Protein AF-A0A920P7Z4-F1 (afdb_monomer_lite)

pLDDT: mean 78.71, std 19.68, range [33.72, 98.0]

Structure (mmCIF, N/CA/C/O backbone):
data_AF-A0A920P7Z4-F1
#
_entry.id   AF-A0A920P7Z4-F1
#
loop_
_atom_site.group_PDB
_atom_site.id
_atom_site.type_symbol
_atom_site.label_atom_id
_atom_site.label_alt_id
_atom_site.label_comp_id
_atom_site.label_asym_id
_atom_site.label_entity_id
_atom_site.label_seq_id
_atom_site.pdbx_PDB_ins_code
_atom_site.Cartn_x
_atom_site.Cartn_y
_atom_site.Cartn_z
_atom_site.occupancy
_atom_site.B_iso_or_equiv
_atom_site.auth_seq_id
_atom_site.auth_comp_id
_atom_site.auth_asym_id
_atom_site.auth_atom_id
_atom_site.pdbx_PDB_model_num
ATOM 1 N N . MET A 1 1 ? -48.737 -31.448 -45.271 1.00 38.25 1 MET A N 1
ATOM 2 C CA . MET A 1 1 ? -47.273 -31.341 -45.125 1.00 38.25 1 MET A CA 1
ATOM 3 C C . MET A 1 1 ? -46.993 -30.381 -43.981 1.00 38.25 1 MET A C 1
ATOM 5 O O . MET A 1 1 ? -47.423 -29.238 -44.034 1.00 38.25 1 MET A O 1
ATOM 9 N N . ASN A 1 2 ? -46.439 -30.923 -42.898 1.00 36.94 2 ASN A N 1
ATOM 10 C CA . ASN A 1 2 ? -46.134 -30.242 -41.641 1.00 36.94 2 ASN A CA 1
ATOM 11 C C . ASN A 1 2 ? -45.055 -29.170 -41.830 1.00 36.94 2 ASN A C 1
ATOM 13 O O . ASN A 1 2 ? -44.067 -29.437 -42.502 1.00 36.94 2 ASN A O 1
ATOM 17 N N . MET A 1 3 ? -45.193 -28.030 -41.149 1.00 37.12 3 MET A N 1
ATOM 18 C CA . MET A 1 3 ? -44.321 -27.647 -40.024 1.00 37.12 3 MET A CA 1
ATOM 19 C C . MET A 1 3 ? -44.645 -26.216 -39.581 1.00 37.12 3 MET A C 1
ATOM 21 O O . MET A 1 3 ? -44.295 -25.236 -40.232 1.00 37.12 3 MET A O 1
ATOM 25 N N . LYS A 1 4 ? -45.312 -26.121 -38.428 1.00 44.66 4 LYS A N 1
ATOM 26 C CA . LYS A 1 4 ? -45.399 -24.908 -37.613 1.00 44.66 4 LYS A CA 1
ATOM 27 C C . LYS A 1 4 ? -44.031 -24.691 -36.957 1.00 44.66 4 LYS A C 1
ATOM 29 O O . LYS A 1 4 ? -43.474 -25.641 -36.412 1.00 44.66 4 LYS A O 1
ATOM 34 N N . ARG A 1 5 ? -43.507 -23.466 -36.967 1.00 44.69 5 ARG A N 1
ATOM 35 C CA . ARG A 1 5 ? -42.399 -23.052 -36.092 1.00 44.69 5 ARG A CA 1
ATOM 36 C C . ARG A 1 5 ? -42.908 -21.912 -35.220 1.00 44.69 5 ARG A C 1
ATOM 38 O O . ARG A 1 5 ? -43.012 -20.781 -35.677 1.00 44.69 5 ARG A O 1
ATOM 45 N N . ALA A 1 6 ? -43.306 -22.258 -34.001 1.00 46.69 6 ALA A N 1
ATOM 46 C CA . ALA A 1 6 ? -43.584 -21.308 -32.934 1.00 46.69 6 ALA A CA 1
ATOM 47 C C . ALA A 1 6 ? -42.277 -21.066 -32.157 1.00 46.69 6 ALA A C 1
ATOM 49 O O . ALA A 1 6 ? -41.601 -22.046 -31.835 1.00 46.69 6 ALA A O 1
ATOM 50 N N . PRO A 1 7 ? -41.893 -19.815 -31.859 1.00 49.59 7 PRO A N 1
ATOM 51 C CA . PRO A 1 7 ? -40.775 -19.544 -30.969 1.00 49.59 7 PRO A CA 1
ATOM 52 C C . PRO A 1 7 ? -41.222 -19.708 -29.509 1.00 49.59 7 PRO A C 1
ATOM 54 O O . PRO A 1 7 ? -42.138 -19.037 -29.037 1.00 49.59 7 PRO A O 1
ATOM 57 N N . LEU A 1 8 ? -40.572 -20.639 -28.814 1.00 40.59 8 LEU A N 1
ATOM 58 C CA . LEU A 1 8 ? -40.686 -20.865 -27.378 1.00 40.59 8 LEU A CA 1
ATOM 59 C C . LEU A 1 8 ? -39.887 -19.767 -26.657 1.00 40.59 8 LEU A C 1
ATOM 61 O O . LEU A 1 8 ? -38.659 -19.778 -26.683 1.00 40.59 8 LEU A O 1
ATOM 65 N N . ILE A 1 9 ? -40.579 -18.805 -26.047 1.00 44.97 9 ILE A N 1
ATOM 66 C CA . ILE A 1 9 ? -39.974 -17.811 -25.153 1.00 44.97 9 ILE A CA 1
ATOM 67 C C . ILE A 1 9 ? -39.729 -18.500 -23.807 1.00 44.97 9 ILE A C 1
ATOM 69 O O . ILE A 1 9 ? -40.666 -18.790 -23.064 1.00 44.97 9 ILE A O 1
ATOM 73 N N . LEU A 1 10 ? -38.462 -18.803 -23.531 1.00 33.72 10 LEU A N 1
ATOM 74 C CA . LEU A 1 10 ? -37.991 -19.367 -22.272 1.00 33.72 10 LEU A CA 1
ATOM 75 C C . LEU A 1 10 ? -37.775 -18.222 -21.273 1.00 33.72 10 LEU A C 1
ATOM 77 O O . LEU A 1 10 ? -36.810 -17.469 -21.378 1.00 33.72 10 LEU A O 1
ATOM 81 N N . TRP A 1 11 ? -38.692 -18.081 -20.317 1.00 34.22 11 TRP A N 1
ATOM 82 C CA . TRP A 1 11 ? -38.514 -17.211 -19.156 1.00 34.22 11 TRP A CA 1
ATOM 83 C C . TRP A 1 11 ? -37.509 -17.864 -18.206 1.00 34.22 11 TRP A C 1
ATOM 85 O O . TRP A 1 11 ? -37.844 -18.809 -17.494 1.00 34.22 11 TRP A O 1
ATOM 95 N N . ILE A 1 12 ? -36.267 -17.380 -18.211 1.00 50.06 12 ILE A N 1
ATOM 96 C CA . ILE A 1 12 ? -35.280 -17.739 -17.193 1.00 50.06 12 ILE A CA 1
ATOM 97 C C . ILE A 1 12 ? -35.605 -16.905 -15.953 1.00 50.06 12 ILE A C 1
ATOM 99 O O . ILE A 1 12 ? -35.305 -15.715 -15.891 1.00 50.06 12 ILE A O 1
ATOM 103 N N . LEU A 1 13 ? -36.252 -17.531 -14.970 1.00 45.00 13 LEU A N 1
ATOM 104 C CA . LEU A 1 13 ? -36.269 -17.026 -13.602 1.00 45.00 13 LEU A CA 1
ATOM 105 C C . LEU A 1 13 ? -34.840 -17.147 -13.067 1.00 45.00 13 LEU A C 1
ATOM 107 O O . LEU A 1 13 ? -34.379 -18.245 -12.756 1.00 45.00 13 LEU A O 1
ATOM 111 N N . ALA A 1 14 ? -34.128 -16.025 -12.998 1.00 47.88 14 ALA A N 1
ATOM 112 C CA . ALA A 1 14 ? -32.891 -15.931 -12.240 1.00 47.88 14 ALA A CA 1
ATOM 113 C C . ALA A 1 14 ? -33.243 -16.101 -10.757 1.00 47.88 14 ALA A C 1
ATOM 115 O O . ALA A 1 14 ? -33.664 -15.162 -10.083 1.00 47.88 14 ALA A O 1
ATOM 116 N N . SER A 1 15 ? -33.134 -17.332 -10.265 1.00 37.34 15 SER A N 1
ATOM 117 C CA . SER A 1 15 ? -33.155 -17.611 -8.838 1.00 37.34 15 SER A CA 1
ATOM 118 C C . SER A 1 15 ? -31.861 -17.040 -8.267 1.00 37.34 15 SER A C 1
ATOM 120 O O . SER A 1 15 ? -30.793 -17.613 -8.462 1.00 37.34 15 SER A O 1
ATOM 122 N N . CYS A 1 16 ? -31.943 -15.875 -7.626 1.00 38.94 16 CYS A N 1
ATOM 123 C CA . CYS A 1 16 ? -30.844 -15.335 -6.841 1.00 38.94 16 CYS A CA 1
ATOM 124 C C . CYS A 1 16 ? -30.674 -16.262 -5.634 1.00 38.94 16 CYS A C 1
ATOM 126 O O . CYS A 1 16 ? -31.439 -16.193 -4.671 1.00 38.94 16 CYS A O 1
ATOM 128 N N . THR A 1 17 ? -29.747 -17.211 -5.723 1.00 51.12 17 THR A N 1
ATOM 129 C CA . THR A 1 17 ? -29.317 -17.958 -4.549 1.00 51.12 17 THR A CA 1
ATOM 130 C C . THR A 1 17 ? -28.511 -16.985 -3.705 1.00 51.12 17 THR A C 1
ATOM 132 O O . THR A 1 17 ? -27.375 -16.662 -4.048 1.00 51.12 17 THR A O 1
ATOM 135 N N . VAL A 1 18 ? -29.109 -16.484 -2.627 1.00 51.25 18 VAL A N 1
ATOM 136 C CA . VAL A 1 18 ? -28.329 -15.923 -1.526 1.00 51.25 18 VAL A CA 1
ATOM 137 C C . VAL A 1 18 ? -27.466 -17.079 -1.035 1.00 51.25 18 VAL A C 1
ATOM 139 O O . VAL A 1 18 ? -27.999 -18.081 -0.560 1.00 51.25 18 VAL A O 1
ATOM 142 N N . ALA A 1 19 ? -26.157 -16.998 -1.270 1.00 45.09 19 ALA A N 1
ATOM 143 C CA . ALA A 1 19 ? -25.223 -17.906 -0.634 1.00 45.09 19 ALA A CA 1
ATOM 144 C C . ALA A 1 19 ? -25.421 -17.744 0.874 1.00 45.09 19 ALA A C 1
ATOM 146 O O . ALA A 1 19 ? -25.373 -16.632 1.397 1.00 45.09 19 ALA A O 1
ATOM 147 N N . ASP A 1 20 ? -25.742 -18.848 1.534 1.00 40.56 20 ASP A N 1
ATOM 148 C CA . ASP A 1 20 ? -25.857 -18.925 2.978 1.00 40.56 20 ASP A CA 1
ATOM 149 C C . ASP A 1 20 ? -24.468 -18.593 3.541 1.00 40.56 20 ASP A C 1
ATOM 151 O O . ASP A 1 20 ? -23.531 -19.386 3.405 1.00 40.56 20 ASP A O 1
ATOM 155 N N . THR A 1 21 ? -24.286 -17.381 4.071 1.00 48.88 21 THR A N 1
ATOM 156 C CA . THR A 1 21 ? -23.070 -17.012 4.800 1.00 48.88 21 THR A CA 1
ATOM 157 C C . THR A 1 21 ? -23.090 -17.804 6.099 1.00 48.88 21 THR A C 1
ATOM 159 O O . THR A 1 21 ? -23.585 -17.341 7.125 1.00 48.88 21 THR A O 1
ATOM 162 N N . SER A 1 22 ? -22.620 -19.047 6.022 1.00 50.91 22 SER A N 1
ATOM 163 C CA . SER A 1 22 ? -22.537 -19.953 7.157 1.00 50.91 22 SER A CA 1
ATOM 164 C C . SER A 1 22 ? -21.752 -19.262 8.273 1.00 50.91 22 SER A C 1
ATOM 166 O O . SER A 1 22 ? -20.612 -18.840 8.070 1.00 50.91 22 SER A O 1
ATOM 168 N N . SER A 1 23 ? -22.366 -19.126 9.451 1.00 54.66 23 SER A N 1
ATOM 169 C CA . SER A 1 23 ? -21.793 -18.452 10.628 1.00 54.66 23 SER A CA 1
ATOM 170 C C . SER A 1 23 ? -20.460 -19.049 11.108 1.00 54.66 23 SER A C 1
ATOM 172 O O . SER A 1 23 ? -19.789 -18.450 11.938 1.0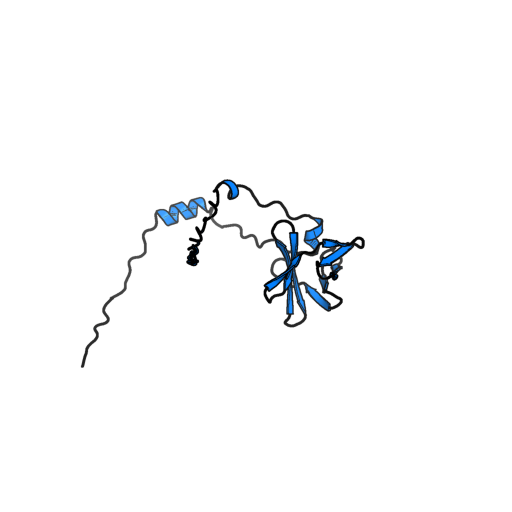0 54.66 23 SER A O 1
ATOM 174 N N . ASP A 1 24 ? -20.055 -20.190 10.550 1.00 51.62 24 ASP A N 1
ATOM 175 C CA . ASP A 1 24 ? -18.791 -20.892 10.792 1.00 51.62 24 ASP A CA 1
ATOM 176 C C . ASP A 1 24 ? -17.543 -20.111 10.311 1.00 51.62 24 ASP A C 1
ATOM 178 O O . ASP A 1 24 ? -16.423 -20.406 10.720 1.00 51.62 24 ASP A O 1
ATOM 182 N N . LEU A 1 25 ? -17.714 -19.091 9.454 1.00 54.53 25 LEU A N 1
ATOM 183 C CA . LEU A 1 25 ? -16.625 -18.187 9.043 1.00 54.53 25 LEU A CA 1
ATOM 184 C C . LEU A 1 25 ? -16.334 -17.068 10.054 1.00 54.53 25 LEU A C 1
ATOM 186 O O . LEU A 1 25 ? -15.259 -16.483 9.998 1.00 54.53 25 LEU A O 1
ATOM 190 N N . LEU A 1 26 ? -17.258 -16.760 10.973 1.00 56.78 26 LEU A N 1
ATOM 191 C CA . LEU A 1 26 ? -17.094 -15.642 11.914 1.00 56.78 26 LEU A CA 1
ATOM 192 C C . LEU A 1 26 ? -16.116 -15.952 13.058 1.00 56.78 26 LEU A C 1
ATOM 194 O O . LEU A 1 26 ? -15.624 -15.024 13.691 1.00 56.78 26 LEU A O 1
ATOM 198 N N . ASP A 1 27 ? -15.833 -17.233 13.313 1.00 58.06 27 ASP A N 1
ATOM 199 C CA . ASP A 1 27 ? -14.966 -17.680 14.415 1.00 58.06 27 ASP A CA 1
ATOM 200 C C . ASP A 1 27 ? -13.539 -18.037 13.951 1.00 58.06 27 ASP A C 1
ATOM 202 O O . ASP A 1 27 ? -12.674 -18.399 14.750 1.00 58.06 27 ASP A O 1
ATOM 206 N N . ARG A 1 28 ? -13.259 -17.933 12.643 1.00 64.06 28 ARG A N 1
ATOM 207 C CA . ARG A 1 28 ? -11.913 -18.126 12.095 1.00 64.06 28 ARG A CA 1
ATOM 208 C C . ARG A 1 28 ? -11.265 -16.765 11.882 1.00 64.06 28 ARG A C 1
ATOM 210 O O . ARG A 1 28 ? -11.683 -16.008 11.012 1.00 64.06 28 ARG A O 1
ATOM 217 N N . MET A 1 29 ? -10.229 -16.473 12.666 1.00 67.88 29 MET A N 1
ATOM 218 C CA . MET A 1 29 ? -9.381 -15.309 12.417 1.00 67.88 29 MET A CA 1
ATOM 219 C C . MET A 1 29 ? -8.818 -15.399 10.987 1.00 67.88 29 MET A C 1
ATOM 221 O O . MET A 1 29 ? -8.439 -16.505 10.578 1.00 67.88 29 MET A O 1
ATOM 225 N N . PRO A 1 30 ? -8.783 -14.290 10.221 1.00 70.69 30 PRO A N 1
ATOM 226 C CA . PRO A 1 30 ? -8.105 -14.271 8.934 1.00 70.69 30 PRO A CA 1
ATOM 227 C C . PRO A 1 30 ? -6.669 -14.787 9.086 1.00 70.69 30 PRO A C 1
ATOM 229 O O . PRO A 1 30 ? -6.078 -14.610 10.158 1.00 70.69 30 PRO A O 1
ATOM 232 N N . PRO A 1 31 ? -6.116 -15.447 8.058 1.00 79.69 31 PRO A N 1
ATOM 233 C CA . PRO A 1 31 ? -4.712 -15.824 8.077 1.00 79.69 31 PRO A CA 1
ATOM 234 C C . PRO A 1 31 ? -3.842 -14.578 8.281 1.00 79.69 31 PRO A C 1
ATOM 236 O O . PRO A 1 31 ? -4.173 -13.489 7.814 1.00 79.69 31 PRO A O 1
ATOM 239 N N . ASP A 1 32 ? -2.727 -14.742 8.991 1.00 83.69 32 ASP A N 1
ATOM 240 C CA . ASP A 1 32 ? -1.751 -13.666 9.120 1.00 83.69 32 ASP A CA 1
ATOM 241 C C . ASP A 1 32 ? -1.151 -13.345 7.746 1.00 83.69 32 ASP A C 1
ATOM 243 O O . ASP A 1 32 ? -0.858 -14.238 6.944 1.00 83.69 32 ASP A O 1
ATOM 247 N N . VAL A 1 33 ? -0.930 -12.057 7.493 1.00 86.62 33 VAL A N 1
ATOM 248 C CA . VAL A 1 33 ? -0.271 -11.593 6.271 1.00 86.62 33 VAL A CA 1
ATOM 249 C C . VAL A 1 33 ? 1.168 -12.132 6.231 1.00 86.62 33 VAL A C 1
ATOM 251 O O . VAL A 1 33 ? 1.879 -12.028 7.237 1.00 86.62 33 VAL A O 1
ATOM 254 N N . PRO A 1 34 ? 1.645 -12.662 5.086 1.00 89.25 34 PRO A N 1
ATOM 255 C CA . PRO A 1 34 ? 3.032 -13.093 4.936 1.00 89.25 34 PRO A CA 1
ATOM 256 C C . PRO A 1 34 ? 4.035 -11.997 5.329 1.00 89.25 34 PRO A C 1
ATOM 258 O O . PRO A 1 34 ? 3.961 -10.869 4.840 1.00 89.25 34 PRO A O 1
ATOM 261 N N . GLU A 1 35 ? 5.027 -12.335 6.164 1.00 89.25 35 GLU A N 1
ATOM 262 C CA . GLU A 1 35 ? 6.020 -11.365 6.667 1.00 89.25 35 GLU A CA 1
ATOM 263 C C . GLU A 1 35 ? 6.785 -10.643 5.547 1.00 89.25 35 GLU A C 1
ATOM 265 O O . GLU A 1 35 ? 7.163 -9.483 5.698 1.00 89.25 35 GLU A O 1
ATOM 270 N N . SER A 1 36 ? 6.979 -11.304 4.402 1.00 89.44 36 SER A N 1
ATOM 271 C CA . SER A 1 36 ? 7.647 -10.734 3.228 1.00 89.44 36 SER A CA 1
ATOM 272 C C . SER A 1 36 ? 6.872 -9.590 2.571 1.00 89.44 36 SER A C 1
ATOM 274 O O . SER A 1 36 ? 7.474 -8.801 1.846 1.00 89.44 36 SER A O 1
ATOM 276 N N . TRP A 1 37 ? 5.562 -9.479 2.803 1.00 91.81 37 TRP A N 1
ATOM 277 C CA . TRP A 1 37 ? 4.724 -8.416 2.236 1.00 91.81 37 TRP A CA 1
ATOM 278 C C . TRP A 1 37 ? 4.628 -7.192 3.141 1.00 91.81 37 TRP A C 1
ATOM 280 O O . TRP A 1 37 ? 4.397 -6.082 2.661 1.00 91.81 37 TRP A O 1
ATOM 290 N N . LEU A 1 38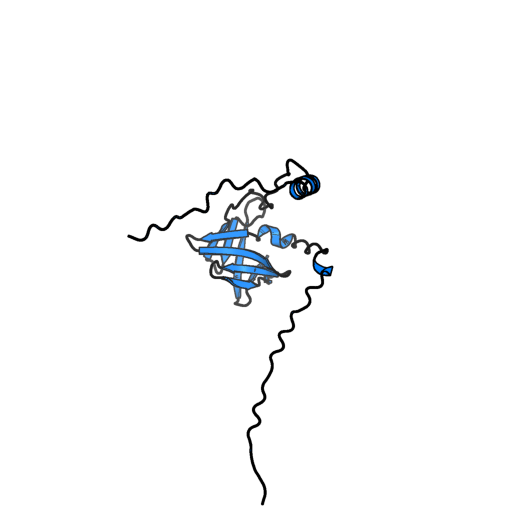 ? 4.849 -7.362 4.446 1.00 91.19 38 LEU A N 1
ATOM 291 C CA . LEU A 1 38 ? 4.746 -6.277 5.424 1.00 91.19 38 LEU A CA 1
ATOM 292 C C . LEU A 1 38 ? 5.559 -5.020 5.050 1.00 91.19 38 LEU A C 1
ATOM 294 O O . LEU A 1 38 ? 5.035 -3.919 5.230 1.00 91.19 38 LEU A O 1
ATOM 298 N N . PRO A 1 39 ? 6.785 -5.118 4.491 1.00 92.25 39 PRO A N 1
ATOM 299 C CA . PRO A 1 39 ? 7.560 -3.939 4.111 1.00 92.25 39 PRO A CA 1
ATOM 300 C C . PRO A 1 39 ? 6.927 -3.063 3.026 1.00 92.25 39 PRO A C 1
ATOM 302 O O . PRO A 1 39 ? 7.165 -1.851 3.013 1.00 92.25 39 PRO A O 1
ATOM 305 N N . ILE A 1 40 ? 6.142 -3.658 2.122 1.00 93.88 40 ILE A N 1
ATOM 306 C CA . ILE A 1 40 ? 5.559 -2.976 0.960 1.00 93.88 40 ILE A CA 1
ATOM 307 C C . ILE A 1 40 ? 4.081 -2.624 1.159 1.00 93.88 40 ILE A C 1
ATOM 309 O O . ILE A 1 40 ? 3.572 -1.739 0.487 1.00 93.88 40 ILE A O 1
ATOM 313 N N . ILE A 1 41 ? 3.382 -3.238 2.116 1.00 94.00 41 ILE A N 1
ATOM 314 C CA . ILE A 1 41 ? 1.986 -2.885 2.406 1.00 94.00 41 ILE A CA 1
ATOM 315 C C . ILE A 1 41 ? 1.901 -1.461 2.968 1.00 94.00 41 ILE A C 1
ATOM 317 O O . ILE A 1 41 ? 2.628 -1.092 3.899 1.00 94.00 41 ILE A O 1
ATOM 321 N N . GLY A 1 42 ? 1.015 -0.641 2.406 1.00 93.12 42 GLY A N 1
ATOM 322 C CA . GLY A 1 42 ? 0.818 0.751 2.802 1.00 93.12 42 GLY A CA 1
ATOM 323 C C . GLY A 1 42 ? 0.172 1.612 1.726 1.00 93.12 42 GLY A C 1
ATOM 324 O O . GLY A 1 42 ? -0.163 1.145 0.641 1.00 93.12 42 GLY A O 1
ATOM 325 N N . GLU A 1 43 ? 0.023 2.896 2.037 1.00 95.06 43 GLU A N 1
ATOM 326 C CA . GLU A 1 43 ? -0.444 3.910 1.091 1.00 95.06 43 GLU A CA 1
ATOM 327 C C . GLU A 1 43 ? 0.711 4.800 0.639 1.00 95.06 43 GLU A C 1
ATOM 329 O O . GLU A 1 43 ? 1.599 5.138 1.426 1.00 95.06 43 GLU A O 1
ATOM 334 N N . TYR A 1 44 ? 0.681 5.194 -0.629 1.00 96.75 44 TYR A N 1
ATOM 335 C CA . TYR A 1 44 ? 1.719 5.975 -1.281 1.00 96.75 44 TYR A CA 1
ATOM 336 C C . TYR A 1 44 ? 1.091 7.044 -2.166 1.00 96.75 44 TYR A C 1
ATOM 338 O O . TYR A 1 44 ? 0.042 6.815 -2.767 1.00 96.75 44 TYR A O 1
ATOM 346 N N . ALA A 1 45 ? 1.741 8.198 -2.288 1.00 96.88 45 ALA A N 1
ATOM 347 C CA . ALA A 1 45 ? 1.238 9.294 -3.105 1.00 96.88 45 ALA A CA 1
ATOM 348 C C . ALA A 1 45 ? 2.311 9.953 -3.973 1.00 96.88 45 ALA A C 1
ATOM 350 O O . ALA A 1 45 ? 3.480 10.068 -3.598 1.00 96.88 45 ALA A O 1
ATOM 351 N N . SER A 1 46 ? 1.872 10.442 -5.128 1.00 96.56 46 SER A N 1
ATOM 352 C CA . SER A 1 46 ? 2.628 11.293 -6.039 1.00 96.56 46 SER A CA 1
ATOM 353 C C . SER A 1 46 ? 1.758 12.499 -6.392 1.00 96.56 46 SER A C 1
ATOM 355 O O . SER A 1 46 ? 0.856 12.431 -7.224 1.00 96.56 46 SER A O 1
ATOM 357 N N . GLY A 1 47 ? 1.962 13.614 -5.685 1.00 92.62 47 GLY A N 1
ATOM 358 C CA . GLY A 1 47 ? 1.080 14.777 -5.800 1.00 92.62 47 GLY A CA 1
ATOM 359 C C . GLY A 1 47 ? -0.350 14.455 -5.350 1.00 92.62 47 GLY A C 1
ATOM 360 O O . GLY A 1 47 ? -0.582 14.225 -4.167 1.00 92.62 47 GLY A O 1
ATOM 361 N N . SER A 1 48 ? -1.304 14.487 -6.283 1.00 91.06 48 SER A N 1
ATOM 362 C CA . SER A 1 48 ? -2.715 14.147 -6.039 1.00 91.06 48 SER A CA 1
ATOM 363 C C . SER A 1 48 ? -3.061 12.682 -6.307 1.00 91.06 48 SER A C 1
ATOM 365 O O . SER A 1 48 ? -4.185 12.276 -6.021 1.00 91.06 48 SER A O 1
ATOM 367 N N . ASP A 1 49 ? -2.138 11.916 -6.888 1.00 93.94 49 ASP A N 1
ATOM 368 C CA . ASP A 1 49 ? -2.360 10.510 -7.202 1.00 93.94 49 ASP A CA 1
ATOM 369 C C . ASP A 1 49 ? -1.962 9.652 -6.004 1.00 93.94 49 ASP A C 1
ATOM 371 O O . ASP A 1 49 ? -0.849 9.779 -5.494 1.00 93.94 49 ASP A O 1
ATOM 375 N N . THR A 1 50 ? -2.857 8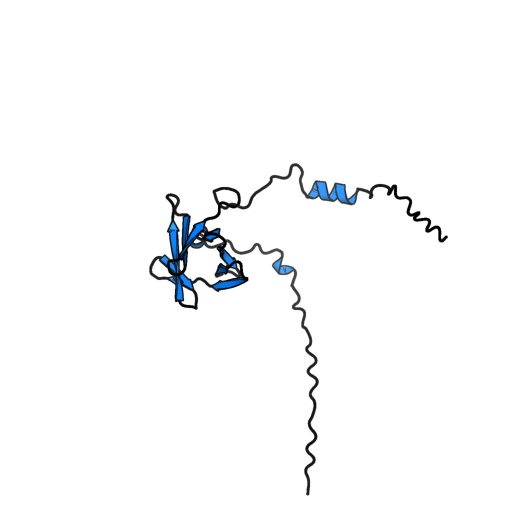.761 -5.583 1.00 95.31 50 THR A N 1
ATOM 376 C CA . THR A 1 50 ? -2.624 7.828 -4.476 1.00 95.31 50 THR A CA 1
ATOM 377 C C . THR A 1 50 ? -2.769 6.395 -4.964 1.00 95.31 50 THR A C 1
ATOM 379 O O . THR A 1 50 ? -3.697 6.070 -5.717 1.00 95.31 50 THR A O 1
ATOM 382 N N . VAL A 1 51 ? -1.867 5.541 -4.493 1.00 97.06 51 VAL A N 1
ATOM 383 C CA . VAL A 1 51 ? -1.928 4.090 -4.648 1.00 97.06 51 VAL A CA 1
ATOM 384 C C . VAL A 1 51 ? -1.790 3.418 -3.287 1.00 97.06 51 VAL A C 1
ATOM 386 O O . VAL A 1 51 ? -1.104 3.923 -2.398 1.00 97.06 51 VAL A O 1
ATOM 389 N N . SER A 1 52 ? -2.422 2.266 -3.130 1.00 96.81 52 SER A N 1
ATOM 390 C CA . SER A 1 52 ? -2.309 1.425 -1.946 1.00 96.81 52 SER A CA 1
ATOM 391 C C . SER A 1 52 ? -1.773 0.065 -2.363 1.00 96.81 52 SER A C 1
ATOM 393 O O . SER A 1 52 ? -2.261 -0.519 -3.328 1.00 96.81 52 SER A O 1
ATOM 395 N N . VAL A 1 53 ? -0.792 -0.446 -1.630 1.00 96.56 53 VAL A N 1
ATOM 396 C CA . VAL A 1 53 ? -0.409 -1.856 -1.682 1.00 96.56 53 VAL A CA 1
ATOM 397 C C . VAL A 1 53 ? -1.027 -2.520 -0.463 1.00 96.56 53 VAL A C 1
ATOM 399 O O . VAL A 1 53 ? -0.764 -2.108 0.668 1.00 96.56 53 VAL A O 1
ATOM 402 N N . LEU A 1 54 ? -1.883 -3.508 -0.685 1.00 94.88 54 LEU A N 1
ATOM 403 C CA . LEU A 1 54 ? -2.667 -4.149 0.368 1.00 94.88 54 LEU A CA 1
ATOM 404 C C . LEU A 1 54 ? -2.801 -5.647 0.118 1.00 94.88 54 LEU A C 1
ATOM 406 O O . LEU A 1 54 ? -2.590 -6.118 -0.996 1.00 94.88 54 LEU A O 1
ATOM 410 N N . GLU A 1 55 ? -3.135 -6.3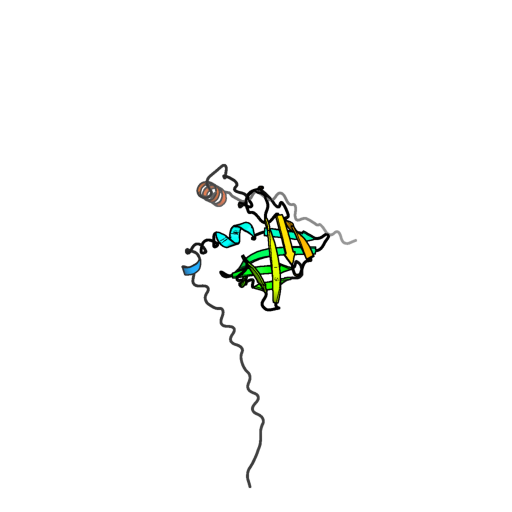79 1.170 1.00 93.06 55 GLU A N 1
ATOM 411 C CA . GLU A 1 55 ? -3.545 -7.773 1.063 1.00 93.06 55 GLU A CA 1
ATOM 412 C C . GLU A 1 55 ? -5.069 -7.827 0.876 1.00 93.06 55 GLU A C 1
ATOM 414 O O . GLU A 1 55 ? -5.813 -7.146 1.585 1.00 93.06 55 GLU A O 1
ATOM 419 N N . GLU A 1 56 ? -5.516 -8.570 -0.133 1.00 91.19 56 GLU A N 1
ATOM 420 C CA . GLU A 1 56 ? -6.922 -8.839 -0.443 1.00 91.19 56 GLU A CA 1
ATOM 421 C C . GLU A 1 56 ? -7.023 -10.305 -0.882 1.00 91.19 56 GLU A C 1
ATOM 423 O O . GLU A 1 56 ? -6.360 -10.709 -1.838 1.00 91.19 56 GLU A O 1
ATOM 428 N N . ASP A 1 57 ? -7.834 -11.100 -0.181 1.00 89.19 57 ASP A N 1
ATOM 429 C CA . ASP A 1 57 ? -8.075 -12.520 -0.476 1.00 89.19 57 ASP A CA 1
ATOM 430 C C . ASP A 1 57 ? -6.781 -13.343 -0.675 1.00 89.19 57 ASP A C 1
ATOM 432 O O . ASP A 1 57 ? -6.598 -14.034 -1.682 1.00 89.19 57 ASP A O 1
ATOM 436 N N . GLU A 1 58 ? -5.860 -13.254 0.289 1.00 89.56 58 GLU A N 1
ATOM 437 C CA . GLU A 1 58 ? -4.556 -13.933 0.308 1.00 89.56 58 GLU A CA 1
ATOM 438 C C . GLU A 1 58 ? -3.634 -13.542 -0.861 1.00 89.56 58 GLU A C 1
ATOM 440 O O . GLU A 1 58 ? -2.685 -14.262 -1.183 1.00 89.56 58 GLU A O 1
ATOM 445 N N . SER A 1 59 ? -3.895 -12.399 -1.501 1.00 92.00 59 SER A N 1
ATOM 446 C CA . SER A 1 59 ? -3.117 -11.864 -2.619 1.00 92.00 59 SER A CA 1
ATOM 447 C C . SER A 1 59 ? -2.645 -10.444 -2.328 1.00 92.00 59 SER A C 1
ATOM 449 O O . SER A 1 59 ? -3.361 -9.637 -1.742 1.00 92.00 59 SER A O 1
ATOM 451 N N . LEU A 1 60 ? -1.434 -10.110 -2.775 1.00 95.06 60 LEU A N 1
ATOM 452 C CA . LEU A 1 60 ? -0.952 -8.735 -2.740 1.00 95.06 60 LEU A CA 1
ATOM 453 C C . LEU A 1 60 ? -1.554 -7.968 -3.924 1.00 95.06 60 LEU A C 1
ATOM 455 O O . LEU A 1 60 ? -1.519 -8.450 -5.055 1.00 95.06 60 LEU A O 1
ATOM 459 N N . VAL A 1 61 ? -2.106 -6.782 -3.685 1.00 97.00 61 VAL A N 1
ATOM 460 C CA . VAL A 1 61 ? -2.817 -5.985 -4.692 1.00 97.00 61 VAL A CA 1
ATOM 461 C C . VAL A 1 61 ? -2.303 -4.552 -4.695 1.00 97.00 61 VAL A C 1
ATOM 463 O O . VAL A 1 61 ? -2.190 -3.918 -3.647 1.00 97.00 61 VAL A O 1
ATOM 466 N N . LEU A 1 62 ? -2.051 -4.023 -5.894 1.00 97.56 62 LEU A N 1
ATOM 467 C CA . LEU A 1 62 ? -1.887 -2.597 -6.150 1.00 97.56 62 LEU A CA 1
ATOM 468 C C . LEU A 1 62 ? -3.251 -1.984 -6.492 1.00 97.56 62 LEU A C 1
ATOM 470 O O . LEU A 1 62 ? -3.848 -2.288 -7.529 1.00 97.56 62 LEU A O 1
ATOM 474 N N . LEU A 1 63 ? -3.741 -1.107 -5.624 1.00 97.44 63 LEU A N 1
ATOM 475 C CA . LEU A 1 63 ? -4.998 -0.382 -5.769 1.00 97.44 63 LEU A CA 1
ATOM 476 C C . LEU A 1 63 ? -4.717 1.084 -6.098 1.00 97.44 63 LEU A C 1
ATOM 478 O O . LEU A 1 63 ? -4.134 1.808 -5.299 1.00 97.44 63 LEU A O 1
ATOM 482 N N . PHE A 1 64 ? -5.201 1.556 -7.241 1.00 95.44 64 PHE A N 1
ATOM 483 C CA . PHE A 1 64 ? -5.238 2.986 -7.540 1.00 95.44 64 PHE A CA 1
ATOM 484 C C . PHE A 1 64 ? -6.477 3.623 -6.910 1.00 95.44 64 PHE A C 1
ATOM 486 O O . PHE A 1 64 ? -7.546 3.011 -6.901 1.00 95.44 64 PHE A O 1
ATOM 493 N N . TRP A 1 65 ? -6.379 4.883 -6.476 1.00 89.56 65 TRP A N 1
ATOM 494 C CA . TRP A 1 65 ? -7.498 5.630 -5.875 1.00 89.56 65 TRP A CA 1
ATOM 495 C C . TRP A 1 65 ? -8.802 5.597 -6.702 1.00 89.56 65 TRP A C 1
ATOM 497 O O . TRP A 1 65 ? -9.897 5.566 -6.146 1.00 89.56 65 TRP A O 1
ATOM 507 N N . GLY A 1 66 ? -8.703 5.516 -8.035 1.00 90.44 66 GLY A N 1
ATOM 508 C CA . GLY A 1 66 ? -9.851 5.347 -8.937 1.00 90.44 66 GLY A CA 1
ATOM 509 C C . GLY A 1 66 ? -10.552 3.976 -8.875 1.00 90.44 66 GLY A C 1
ATOM 510 O O . GLY A 1 66 ? -11.506 3.756 -9.619 1.00 90.44 66 GLY A O 1
ATOM 511 N N . GLY A 1 67 ? -10.090 3.051 -8.030 1.00 92.62 67 GLY A N 1
ATOM 512 C CA . GLY A 1 67 ? -10.669 1.721 -7.813 1.00 92.62 67 GLY A CA 1
ATOM 513 C C . GLY A 1 67 ? -10.095 0.606 -8.693 1.00 92.62 67 GLY A C 1
ATOM 514 O O . GLY A 1 67 ? -10.527 -0.541 -8.568 1.00 92.62 67 GLY A O 1
ATOM 515 N N . ALA A 1 68 ? -9.145 0.916 -9.580 1.00 94.81 68 ALA A N 1
ATOM 516 C CA . ALA A 1 68 ? -8.463 -0.092 -10.387 1.00 94.81 68 ALA A CA 1
ATOM 517 C C . ALA A 1 68 ? -7.532 -0.931 -9.501 1.00 94.81 68 ALA A C 1
ATOM 519 O O . ALA A 1 68 ? -6.740 -0.372 -8.744 1.00 94.81 68 ALA A O 1
ATOM 520 N N . ARG A 1 69 ? -7.648 -2.257 -9.604 1.00 96.31 69 ARG A N 1
ATOM 521 C CA . ARG A 1 69 ? -6.887 -3.235 -8.820 1.00 96.31 69 ARG A CA 1
ATOM 522 C C . ARG A 1 69 ? -6.035 -4.079 -9.747 1.00 96.31 69 ARG A C 1
ATOM 524 O O . ARG A 1 69 ? -6.536 -4.548 -10.769 1.00 96.31 69 ARG A O 1
ATOM 531 N N . PHE A 1 70 ? -4.793 -4.299 -9.350 1.00 96.44 70 PHE A N 1
ATOM 532 C CA . PHE A 1 70 ? -3.851 -5.140 -10.068 1.00 96.44 70 PHE A CA 1
ATOM 533 C C . PHE A 1 70 ? -3.205 -6.107 -9.075 1.00 96.44 70 PHE A C 1
ATOM 535 O O . PHE A 1 70 ? -2.513 -5.644 -8.166 1.00 96.44 70 PHE A O 1
ATOM 542 N N . PRO A 1 71 ? -3.434 -7.424 -9.207 1.00 96.44 71 PRO A N 1
ATOM 543 C CA . PRO A 1 71 ? -2.696 -8.413 -8.435 1.00 96.44 71 PRO A CA 1
ATOM 544 C C . PRO A 1 71 ? -1.193 -8.244 -8.654 1.00 96.44 71 PRO A C 1
ATOM 546 O O . PRO A 1 71 ? -0.758 -7.948 -9.768 1.00 96.44 71 PRO A O 1
ATOM 549 N N . LEU A 1 72 ? -0.418 -8.422 -7.591 1.00 96.25 72 LEU A N 1
ATOM 550 C CA . LEU A 1 72 ? 1.035 -8.373 -7.600 1.00 96.25 72 LEU A CA 1
ATOM 551 C C . LEU A 1 72 ? 1.595 -9.774 -7.392 1.00 96.25 72 LEU A C 1
ATOM 553 O O . LEU A 1 72 ? 1.267 -10.467 -6.428 1.00 96.25 72 LEU A O 1
ATOM 557 N N . SER A 1 73 ? 2.489 -10.163 -8.289 1.00 93.56 73 SER A N 1
ATOM 558 C CA . SER A 1 73 ? 3.267 -11.393 -8.191 1.00 93.56 73 SER A CA 1
ATOM 559 C C . SER A 1 73 ? 4.738 -11.056 -7.970 1.00 93.56 73 SER A C 1
ATOM 561 O O . SER A 1 73 ? 5.228 -10.056 -8.485 1.00 93.56 73 SER A O 1
ATOM 563 N N . ALA A 1 74 ? 5.444 -11.852 -7.167 1.00 90.81 74 ALA A N 1
ATOM 564 C CA . ALA A 1 74 ? 6.872 -11.643 -6.947 1.00 90.81 74 ALA A CA 1
ATOM 565 C C . ALA A 1 74 ? 7.668 -12.011 -8.211 1.00 90.81 74 ALA A C 1
ATOM 567 O O . ALA A 1 74 ? 7.511 -13.108 -8.754 1.00 90.81 74 ALA A O 1
ATOM 568 N N . SER A 1 75 ? 8.551 -11.113 -8.634 1.00 85.44 75 SER A N 1
ATOM 569 C CA . SER A 1 75 ? 9.556 -11.335 -9.671 1.00 85.44 75 SER A CA 1
ATOM 570 C C . SER A 1 75 ? 10.792 -12.045 -9.097 1.00 85.44 75 SER A C 1
ATOM 572 O O . SER A 1 75 ? 10.998 -12.110 -7.881 1.00 85.44 75 SER A O 1
ATOM 574 N N . SER A 1 76 ? 11.653 -12.580 -9.969 1.00 75.12 76 SER A N 1
ATOM 575 C CA . SER A 1 76 ? 12.916 -13.221 -9.572 1.00 75.12 76 SER A CA 1
ATOM 576 C C . SER A 1 76 ? 13.904 -12.271 -8.898 1.00 75.12 76 SER A C 1
ATOM 578 O O . SER A 1 76 ? 14.762 -12.728 -8.144 1.00 75.12 76 SER A O 1
ATOM 580 N N . ASP A 1 77 ? 13.780 -10.973 -9.169 1.00 75.38 77 ASP A N 1
ATOM 581 C CA . ASP A 1 77 ? 14.760 -9.960 -8.771 1.00 75.38 77 ASP A CA 1
ATOM 582 C C . ASP A 1 77 ? 14.405 -9.281 -7.434 1.00 75.38 77 ASP A C 1
ATOM 584 O O . ASP A 1 77 ? 15.143 -8.425 -6.952 1.00 75.38 77 ASP A O 1
ATOM 588 N N . GLY A 1 78 ? 13.319 -9.722 -6.787 1.00 72.75 78 GLY A N 1
ATOM 589 C CA . GLY A 1 78 ? 12.823 -9.163 -5.524 1.00 72.75 78 GLY A CA 1
ATOM 590 C C . GLY A 1 78 ? 11.778 -8.057 -5.691 1.00 72.75 78 GLY A C 1
ATOM 591 O O . GLY A 1 78 ? 11.235 -7.593 -4.691 1.00 72.75 78 GLY A O 1
ATOM 592 N N . ASP A 1 79 ? 11.472 -7.691 -6.935 1.00 87.00 79 ASP A N 1
ATOM 593 C CA . ASP A 1 79 ? 10.401 -6.765 -7.305 1.00 87.00 79 ASP A CA 1
ATOM 594 C C . ASP A 1 79 ? 9.046 -7.473 -7.420 1.00 87.00 79 ASP A C 1
ATOM 596 O O . ASP A 1 79 ? 8.948 -8.701 -7.321 1.00 87.00 79 ASP A O 1
ATOM 600 N N . PHE A 1 80 ? 7.994 -6.699 -7.667 1.00 94.12 80 PHE A N 1
ATOM 601 C CA . PHE A 1 80 ? 6.659 -7.202 -7.963 1.00 94.12 80 PHE A CA 1
ATOM 602 C C . PHE A 1 80 ? 6.240 -6.835 -9.387 1.00 94.12 80 PHE A C 1
ATOM 604 O O . PHE A 1 80 ? 6.681 -5.833 -9.944 1.00 94.12 80 PHE A O 1
ATOM 611 N N . GLU A 1 81 ? 5.360 -7.632 -9.977 1.00 94.75 81 GLU A N 1
ATOM 612 C CA . GLU A 1 81 ? 4.826 -7.390 -11.313 1.00 94.75 81 GLU A CA 1
ATOM 613 C C . GLU A 1 81 ? 3.314 -7.628 -11.335 1.00 94.75 81 GLU A C 1
ATOM 615 O O . GLU A 1 81 ? 2.796 -8.537 -10.676 1.00 94.75 81 GLU A O 1
ATOM 620 N N . THR A 1 82 ? 2.610 -6.789 -12.093 1.00 93.75 82 THR A N 1
ATOM 621 C CA . THR A 1 82 ? 1.178 -6.959 -12.378 1.00 93.75 82 THR A CA 1
ATOM 622 C C . THR A 1 82 ? 0.952 -7.896 -13.564 1.00 93.75 82 THR A C 1
ATOM 624 O O . THR A 1 82 ? 1.811 -8.021 -14.429 1.00 93.75 82 THR A O 1
ATOM 627 N N . ASP A 1 83 ? -0.256 -8.444 -13.717 1.00 88.69 83 ASP A N 1
ATOM 628 C CA . ASP A 1 83 ? -0.630 -9.226 -14.916 1.00 88.69 83 ASP A CA 1
ATOM 629 C C . ASP A 1 83 ? -0.525 -8.428 -16.237 1.00 88.69 83 ASP A C 1
ATOM 631 O O . ASP A 1 83 ? -0.498 -8.994 -17.331 1.00 88.69 83 ASP A O 1
ATOM 635 N N . SER A 1 84 ? -0.486 -7.094 -16.148 1.00 87.81 84 SER A N 1
ATOM 636 C CA . SER A 1 84 ? -0.243 -6.177 -17.268 1.00 87.81 84 SER A CA 1
ATOM 637 C C . SER A 1 84 ? 1.242 -5.914 -17.556 1.00 87.81 84 SER A C 1
ATOM 639 O O . SER A 1 84 ? 1.543 -5.097 -18.426 1.00 87.81 84 SER A O 1
ATOM 641 N N . ASN A 1 85 ? 2.152 -6.605 -16.865 1.00 87.50 85 ASN A N 1
ATOM 642 C CA . ASN A 1 85 ? 3.608 -6.431 -16.898 1.00 87.50 85 ASN A CA 1
ATOM 643 C C . ASN A 1 85 ? 4.100 -5.052 -16.429 1.00 87.50 85 ASN A C 1
ATOM 645 O O . ASN A 1 85 ? 5.182 -4.609 -16.813 1.00 87.50 85 ASN A O 1
ATOM 649 N N . ALA A 1 86 ? 3.291 -4.344 -15.635 1.00 91.50 86 ALA A N 1
ATOM 650 C CA . ALA A 1 86 ? 3.772 -3.157 -14.938 1.00 91.50 86 ALA A CA 1
ATOM 651 C C . ALA A 1 86 ? 4.686 -3.595 -13.793 1.00 91.50 86 ALA A C 1
ATOM 653 O O . ALA A 1 86 ? 4.273 -4.431 -12.976 1.00 91.50 86 ALA A O 1
ATOM 654 N N . VAL A 1 87 ? 5.889 -3.028 -13.745 1.00 94.56 87 VAL A N 1
ATOM 655 C CA . VAL A 1 87 ? 6.903 -3.345 -12.733 1.00 94.56 87 VAL A CA 1
ATOM 656 C C . VAL A 1 87 ? 6.678 -2.467 -11.508 1.00 94.56 87 VAL A C 1
ATOM 658 O O . VAL A 1 87 ? 6.456 -1.257 -11.621 1.00 94.56 87 VAL A O 1
ATOM 661 N N . VAL A 1 88 ? 6.724 -3.088 -10.334 1.00 96.38 88 VAL A N 1
ATOM 662 C CA . VAL A 1 88 ? 6.523 -2.452 -9.035 1.00 96.38 88 VAL A CA 1
ATOM 663 C C . VAL A 1 88 ? 7.743 -2.711 -8.160 1.00 96.38 88 VAL A C 1
ATOM 665 O O . VAL A 1 88 ? 7.946 -3.818 -7.663 1.00 96.38 88 VAL A O 1
ATOM 668 N N . GLU A 1 89 ? 8.543 -1.670 -7.953 1.00 95.94 89 GLU A N 1
ATOM 669 C CA . GLU A 1 89 ? 9.793 -1.739 -7.193 1.00 95.94 89 GLU A CA 1
ATOM 670 C C . GLU A 1 89 ? 9.647 -0.995 -5.866 1.00 95.94 89 GLU A C 1
ATOM 672 O O . GLU A 1 89 ? 9.012 0.064 -5.770 1.00 95.94 89 GLU A O 1
ATOM 677 N N . MET A 1 90 ? 10.283 -1.530 -4.830 1.00 94.62 90 MET A N 1
ATOM 678 C CA . MET A 1 90 ? 10.332 -0.911 -3.512 1.00 94.62 90 MET A CA 1
ATOM 679 C C . MET A 1 90 ? 11.712 -0.304 -3.269 1.00 94.62 90 MET A C 1
ATOM 681 O O . MET A 1 90 ? 12.710 -1.018 -3.196 1.00 94.62 90 MET A O 1
ATOM 685 N N . VAL A 1 91 ? 11.763 1.003 -3.012 1.00 96.12 91 VAL A N 1
ATOM 686 C CA . VAL A 1 91 ? 12.947 1.635 -2.419 1.00 96.12 91 VAL A CA 1
ATOM 687 C C . VAL A 1 91 ? 12.739 1.686 -0.912 1.00 96.12 91 VAL A C 1
ATOM 689 O O . VAL A 1 91 ? 11.885 2.423 -0.415 1.00 96.12 91 VAL A O 1
ATOM 692 N N . ALA A 1 92 ? 13.490 0.860 -0.191 1.00 94.00 92 ALA A N 1
ATOM 693 C CA . ALA A 1 92 ? 13.382 0.743 1.255 1.00 94.00 92 ALA A CA 1
ATOM 694 C C . ALA A 1 92 ? 14.243 1.769 2.010 1.00 94.00 92 ALA A C 1
ATOM 696 O O . ALA A 1 92 ? 15.314 2.167 1.550 1.00 94.00 92 ALA A O 1
ATOM 697 N N . ASP A 1 93 ? 13.787 2.140 3.204 1.00 92.88 93 ASP A N 1
ATOM 698 C CA . ASP A 1 93 ? 14.551 2.899 4.189 1.00 92.88 93 ASP A CA 1
ATOM 699 C C . ASP A 1 93 ? 15.574 2.016 4.939 1.00 92.88 93 ASP A C 1
ATOM 701 O O . ASP A 1 93 ? 15.736 0.819 4.687 1.00 92.88 93 ASP A O 1
ATOM 705 N N . ALA A 1 94 ? 16.264 2.602 5.922 1.00 92.88 94 ALA A N 1
ATOM 706 C CA . ALA A 1 94 ? 17.244 1.893 6.750 1.00 92.88 94 ALA A CA 1
ATOM 707 C C . ALA A 1 94 ? 16.648 0.756 7.609 1.00 92.88 94 ALA A C 1
ATOM 709 O O . ALA A 1 94 ? 17.401 -0.087 8.098 1.00 92.88 94 ALA A O 1
ATOM 710 N N . SER A 1 95 ? 15.328 0.735 7.816 1.00 90.25 95 SER A N 1
ATOM 711 C CA . SER A 1 95 ? 14.610 -0.327 8.532 1.00 90.25 95 SER A CA 1
ATOM 712 C C . SER A 1 95 ? 14.166 -1.472 7.615 1.00 90.25 95 SER A C 1
ATOM 714 O O . SER A 1 95 ? 13.712 -2.505 8.106 1.00 90.25 95 SER A O 1
ATOM 716 N N . GLY A 1 96 ? 14.323 -1.310 6.298 1.00 91.19 96 GLY A N 1
ATOM 717 C CA . GLY A 1 96 ? 13.849 -2.259 5.297 1.00 91.19 96 GLY A CA 1
ATOM 718 C C . GLY A 1 96 ? 12.385 -2.054 4.905 1.00 91.19 96 GLY A C 1
ATOM 719 O O . GLY A 1 96 ? 11.856 -2.884 4.173 1.00 91.19 96 GLY A O 1
ATOM 720 N N . ARG A 1 97 ? 11.730 -0.976 5.358 1.00 92.00 97 ARG A N 1
ATOM 721 C CA . ARG A 1 97 ? 10.352 -0.625 4.982 1.00 92.00 97 ARG A CA 1
ATOM 722 C C . ARG A 1 97 ? 10.366 0.226 3.717 1.00 92.00 97 ARG A C 1
ATOM 724 O O . ARG A 1 97 ? 11.215 1.098 3.583 1.00 92.00 97 ARG A O 1
ATOM 731 N N . ALA A 1 98 ? 9.408 0.028 2.813 1.00 94.12 98 ALA A N 1
ATOM 732 C CA . ALA A 1 98 ? 9.261 0.876 1.632 1.00 94.12 98 ALA A CA 1
ATOM 733 C C . ALA A 1 98 ? 9.133 2.360 2.011 1.00 94.12 98 ALA A C 1
ATOM 735 O O . ALA A 1 98 ? 8.165 2.737 2.665 1.00 94.12 98 ALA A O 1
ATOM 736 N N . GLU A 1 99 ? 10.034 3.214 1.548 1.00 95.75 99 GLU A N 1
ATOM 737 C CA . GLU A 1 99 ? 9.887 4.672 1.627 1.00 95.75 99 GLU A CA 1
ATOM 738 C C . GLU A 1 99 ? 9.288 5.224 0.327 1.00 95.75 99 GLU A C 1
ATOM 740 O O . GLU A 1 99 ? 8.473 6.151 0.342 1.00 95.75 99 GLU A O 1
ATOM 745 N N . ILE A 1 100 ? 9.655 4.613 -0.802 1.00 96.88 100 ILE A N 1
ATOM 746 C CA . ILE A 1 100 ? 9.169 4.961 -2.137 1.00 96.88 100 ILE A CA 1
ATOM 747 C C . ILE A 1 100 ? 8.735 3.681 -2.849 1.00 96.88 100 ILE A C 1
ATOM 749 O O . ILE A 1 100 ? 9.423 2.661 -2.793 1.00 96.88 100 ILE A O 1
ATOM 753 N N . LEU A 1 101 ? 7.601 3.760 -3.536 1.00 97.44 101 LEU A N 1
ATOM 754 C CA . LEU A 1 101 ? 7.143 2.763 -4.492 1.00 97.44 101 LEU A CA 1
ATOM 755 C C . LEU A 1 101 ? 7.358 3.308 -5.905 1.00 97.44 101 LEU A C 1
ATOM 757 O O . LEU A 1 101 ? 6.921 4.422 -6.206 1.00 97.44 101 LEU A O 1
ATOM 761 N N . LEU A 1 102 ? 8.034 2.547 -6.758 1.00 97.50 102 LEU A N 1
ATOM 762 C CA . LEU A 1 102 ? 8.144 2.841 -8.183 1.00 97.50 102 LEU A CA 1
ATOM 763 C C . LEU A 1 102 ? 7.141 1.965 -8.925 1.00 97.50 102 LEU A C 1
ATOM 765 O O . LEU A 1 102 ? 7.211 0.748 -8.819 1.00 97.50 102 LEU A O 1
ATOM 769 N N . VAL A 1 103 ? 6.223 2.572 -9.673 1.00 95.94 103 VAL A N 1
ATOM 770 C CA . VAL A 1 103 ? 5.293 1.856 -10.559 1.00 95.94 103 VAL A CA 1
ATOM 771 C C . VAL A 1 103 ? 5.607 2.285 -11.985 1.00 95.94 103 VAL A C 1
ATOM 773 O O . VAL A 1 103 ? 5.419 3.456 -12.319 1.00 95.94 103 VAL A O 1
ATOM 776 N N . ASP A 1 104 ? 6.169 1.383 -12.792 1.00 93.69 104 ASP A N 1
ATOM 777 C CA . ASP A 1 104 ? 6.730 1.685 -14.123 1.00 93.69 104 ASP A CA 1
ATOM 778 C C . ASP A 1 104 ? 7.652 2.925 -14.121 1.00 93.69 104 ASP A C 1
ATOM 780 O O . ASP A 1 104 ? 7.629 3.780 -15.011 1.00 93.69 104 ASP A O 1
ATOM 784 N N . GLY A 1 105 ? 8.462 3.052 -13.066 1.00 93.31 105 GLY A N 1
ATOM 785 C CA . GLY A 1 105 ? 9.393 4.164 -12.864 1.00 93.31 105 GLY A CA 1
ATOM 786 C C . GLY A 1 105 ? 8.772 5.460 -12.324 1.00 93.31 105 GLY A C 1
ATOM 787 O O . GLY A 1 105 ? 9.515 6.394 -12.010 1.00 93.31 105 GLY A O 1
ATOM 788 N N . GLN A 1 106 ? 7.446 5.548 -12.163 1.00 96.31 106 GLN A N 1
ATOM 789 C CA . GLN A 1 106 ? 6.815 6.664 -11.455 1.00 96.31 106 GLN A CA 1
ATOM 790 C C . GLN A 1 106 ? 6.946 6.477 -9.942 1.00 96.31 106 GLN A C 1
ATOM 792 O O . GLN A 1 106 ? 6.503 5.473 -9.395 1.00 96.31 106 GLN A O 1
ATOM 797 N N . ALA A 1 107 ? 7.513 7.474 -9.261 1.00 98.00 107 ALA A N 1
ATOM 798 C CA . ALA A 1 107 ? 7.712 7.448 -7.817 1.00 98.00 107 ALA A CA 1
ATOM 799 C C . ALA A 1 107 ? 6.482 7.923 -7.030 1.00 98.00 107 ALA A C 1
ATOM 801 O O . ALA A 1 107 ? 5.952 9.015 -7.274 1.00 98.00 107 ALA A O 1
ATOM 802 N N . PHE A 1 108 ? 6.109 7.131 -6.026 1.00 98.00 108 PHE A N 1
ATOM 803 C CA . PHE A 1 108 ? 5.113 7.442 -5.007 1.00 98.00 108 PHE A CA 1
ATOM 804 C C . PHE A 1 108 ? 5.760 7.349 -3.622 1.00 98.00 108 PHE A C 1
ATOM 806 O O . PHE A 1 108 ? 6.290 6.304 -3.245 1.00 98.00 108 PHE A O 1
ATOM 813 N N . SER A 1 109 ? 5.725 8.432 -2.850 1.00 97.56 109 SER A N 1
ATOM 814 C CA . SER A 1 109 ? 6.253 8.452 -1.482 1.00 97.56 109 SER A CA 1
ATOM 815 C C . SER A 1 109 ? 5.253 7.826 -0.518 1.00 97.56 109 SER A C 1
ATOM 817 O O . SER A 1 109 ? 4.056 8.109 -0.612 1.00 97.56 109 SER A O 1
ATOM 819 N N . ARG A 1 110 ? 5.728 7.008 0.425 1.00 95.38 110 ARG A N 1
ATOM 820 C CA . ARG A 1 110 ? 4.874 6.407 1.455 1.00 95.38 110 ARG A CA 1
ATOM 821 C C . ARG A 1 110 ? 4.213 7.497 2.302 1.00 95.38 110 ARG A C 1
ATOM 823 O O . ARG A 1 110 ? 4.860 8.450 2.736 1.00 95.38 110 ARG A O 1
ATOM 830 N N . LEU A 1 111 ? 2.918 7.344 2.552 1.00 91.81 111 LEU A N 1
ATOM 831 C CA . LEU A 1 111 ? 2.156 8.207 3.442 1.00 91.81 111 LEU A CA 1
ATOM 832 C C . LEU A 1 111 ? 2.298 7.734 4.892 1.00 91.81 111 LEU A C 1
ATOM 834 O O . LEU A 1 111 ? 2.083 6.563 5.207 1.00 91.81 111 LEU A O 1
ATOM 838 N N . SER A 1 112 ? 2.591 8.667 5.796 1.00 81.75 112 SER A N 1
ATOM 839 C CA . SER A 1 112 ? 2.565 8.419 7.240 1.00 81.75 112 SER A CA 1
ATOM 840 C C . SER A 1 112 ? 1.139 8.566 7.770 1.00 81.75 112 SER A C 1
ATOM 842 O O . SER A 1 112 ? 0.744 9.626 8.259 1.00 81.75 112 SER A O 1
ATOM 844 N N . LEU A 1 113 ? 0.345 7.502 7.638 1.00 67.56 113 LEU A N 1
ATOM 845 C CA . LEU A 1 113 ? -1.021 7.429 8.157 1.00 67.56 113 LEU A CA 1
ATOM 846 C C . LEU A 1 113 ? -1.024 6.645 9.474 1.00 67.56 113 LEU A C 1
ATOM 848 O O . LEU A 1 113 ? -1.080 5.421 9.481 1.00 67.56 113 LEU A O 1
ATOM 852 N N . GLY A 1 114 ? -0.950 7.349 10.605 1.00 62.88 114 GLY A N 1
ATOM 853 C CA . GLY A 1 114 ? -0.977 6.732 11.937 1.00 62.88 114 GLY A CA 1
ATOM 854 C C . GLY A 1 114 ? 0.406 6.548 12.568 1.00 62.88 114 GLY A C 1
ATOM 855 O O . GLY A 1 114 ? 1.286 7.386 12.384 1.00 62.88 114 GLY A O 1
ATOM 856 N N . ALA A 1 115 ? 0.572 5.503 13.385 1.00 57.84 115 ALA A N 1
ATOM 857 C CA . ALA A 1 115 ? 1.837 5.223 14.065 1.00 57.84 115 ALA A CA 1
ATOM 858 C C . ALA A 1 115 ? 2.929 4.839 13.048 1.00 57.84 115 ALA A C 1
ATOM 860 O O . ALA A 1 115 ? 2.655 4.133 12.080 1.00 57.84 115 ALA A O 1
ATOM 861 N N . GLU A 1 116 ? 4.163 5.309 13.263 1.00 52.19 116 GLU A N 1
ATOM 862 C CA . GLU A 1 116 ? 5.290 5.171 12.318 1.00 52.19 116 GLU A CA 1
ATOM 863 C C . GLU A 1 116 ? 5.623 3.713 11.945 1.00 52.19 116 GLU A C 1
ATOM 865 O O . GLU A 1 116 ? 6.215 3.451 10.900 1.00 52.19 116 GLU A O 1
ATOM 870 N N . ASP A 1 117 ? 5.210 2.745 12.764 1.00 58.25 117 ASP A N 1
ATOM 871 C CA . ASP A 1 117 ? 5.399 1.316 12.530 1.00 58.25 117 ASP A CA 1
ATOM 872 C C . ASP A 1 117 ? 4.322 0.681 11.626 1.00 58.25 117 ASP A C 1
ATOM 874 O O . ASP A 1 117 ? 4.424 -0.503 11.289 1.00 58.25 117 ASP A O 1
ATOM 878 N N . GLY A 1 118 ? 3.323 1.441 11.165 1.00 54.31 118 GLY A N 1
ATOM 879 C CA . GLY A 1 118 ? 2.205 0.919 10.370 1.00 54.31 118 GLY A CA 1
ATOM 880 C C . GLY A 1 118 ? 1.307 -0.044 11.153 1.00 54.31 118 GLY A C 1
ATOM 881 O O . GLY A 1 118 ? 0.520 -0.774 10.552 1.00 54.31 118 GLY A O 1
ATOM 882 N N . GLY A 1 119 ? 1.429 -0.073 12.484 1.00 60.50 119 GLY A N 1
ATOM 883 C CA . GLY A 1 119 ? 0.557 -0.854 13.343 1.00 60.50 119 GLY A CA 1
ATOM 884 C C . GLY A 1 119 ? -0.861 -0.287 13.365 1.00 60.50 119 GLY A C 1
ATOM 885 O O . GLY A 1 119 ? -1.083 0.922 13.265 1.00 60.50 119 GLY A O 1
ATOM 886 N N . THR A 1 120 ? -1.851 -1.162 13.549 1.00 62.81 120 THR A N 1
ATOM 887 C CA . THR A 1 120 ? -3.218 -0.726 13.842 1.00 62.81 120 THR A CA 1
ATOM 888 C C . THR A 1 120 ? -3.206 0.155 15.085 1.00 62.81 120 THR A C 1
ATOM 890 O O . THR A 1 120 ? -2.682 -0.241 16.129 1.00 62.81 120 THR A O 1
ATOM 893 N N . PHE A 1 121 ? -3.825 1.332 15.000 1.00 67.31 121 PHE A N 1
ATOM 894 C CA . PHE A 1 121 ? -4.024 2.182 16.166 1.00 67.31 121 PHE A CA 1
ATOM 895 C C . PHE A 1 121 ? -4.822 1.417 17.231 1.00 67.31 121 PHE A C 1
ATOM 897 O O . PHE A 1 121 ? -6.007 1.131 17.053 1.00 67.31 121 PHE A O 1
ATOM 904 N N . ARG A 1 122 ? -4.163 1.051 18.336 1.00 70.56 122 ARG A N 1
ATOM 905 C CA . ARG A 1 122 ? -4.788 0.345 19.459 1.00 70.56 122 ARG A CA 1
ATOM 906 C C . ARG A 1 122 ? -5.128 1.331 20.562 1.00 70.56 122 ARG A C 1
ATOM 908 O O . ARG A 1 122 ? -4.257 2.012 21.095 1.00 70.56 122 ARG A O 1
ATOM 915 N N . ILE A 1 123 ? -6.399 1.357 20.940 1.00 75.75 123 ILE A N 1
ATOM 916 C CA . ILE A 1 123 ? -6.881 2.061 22.125 1.00 75.75 123 ILE A CA 1
ATOM 917 C C . ILE A 1 123 ? -7.138 1.003 23.189 1.00 75.75 123 ILE A C 1
ATOM 919 O O . ILE A 1 123 ? -7.874 0.054 22.932 1.00 75.75 123 ILE A O 1
ATOM 923 N N . THR A 1 124 ? -6.567 1.165 24.381 1.00 82.69 124 THR A N 1
ATOM 924 C CA . THR A 1 124 ? -6.966 0.366 25.545 1.00 82.69 124 THR A CA 1
ATOM 925 C C . THR A 1 124 ? -8.252 0.962 26.115 1.00 82.69 124 THR A C 1
ATOM 927 O O . THR A 1 124 ? -8.222 2.108 26.576 1.00 82.69 124 THR A O 1
ATOM 930 N N . PRO A 1 125 ? -9.385 0.240 26.093 1.00 81.44 125 PRO A N 1
ATOM 931 C CA . PRO A 1 125 ? -10.621 0.735 26.682 1.00 81.44 125 PRO A CA 1
ATOM 932 C C . PRO A 1 125 ? -10.448 0.978 28.186 1.00 81.44 125 PRO A C 1
ATOM 934 O O . PRO A 1 125 ? -9.831 0.178 28.884 1.00 81.44 125 PRO A O 1
ATOM 937 N N . ILE A 1 126 ? -11.017 2.074 28.698 1.00 91.69 126 ILE A N 1
ATOM 938 C CA . ILE A 1 126 ? -10.966 2.408 30.137 1.00 91.69 126 ILE A CA 1
ATOM 939 C C . ILE A 1 126 ? -11.792 1.405 30.964 1.00 91.69 126 ILE A C 1
ATOM 941 O O . ILE A 1 126 ? -11.507 1.182 32.138 1.00 91.69 126 ILE A O 1
ATOM 945 N N . ARG A 1 127 ? -12.820 0.806 30.351 1.00 92.50 127 ARG A N 1
ATOM 946 C CA . ARG A 1 127 ? -13.701 -0.216 30.935 1.00 92.50 127 ARG A CA 1
ATOM 947 C C . ARG A 1 127 ? -13.906 -1.351 29.936 1.00 92.50 127 ARG A C 1
ATOM 949 O O . ARG A 1 127 ? -13.858 -1.108 28.729 1.00 92.50 127 ARG A O 1
ATOM 956 N N . ALA A 1 128 ? -14.128 -2.564 30.436 1.00 91.19 128 ALA A N 1
ATOM 957 C CA . ALA A 1 128 ? -14.299 -3.746 29.597 1.00 91.19 128 ALA A CA 1
ATOM 958 C C . ALA A 1 128 ? -15.621 -3.684 28.795 1.00 91.19 128 ALA A C 1
ATOM 960 O O . ALA A 1 128 ? -16.624 -3.191 29.323 1.00 91.19 128 ALA A O 1
ATOM 961 N N . PRO A 1 129 ? -15.665 -4.175 27.542 1.00 88.75 129 PRO A N 1
ATOM 962 C CA . PRO A 1 129 ? -16.879 -4.150 26.720 1.00 88.75 129 PRO A CA 1
ATOM 963 C C . PRO A 1 129 ? -18.089 -4.833 27.369 1.00 88.75 129 PRO A C 1
ATOM 965 O O . PRO A 1 129 ? -19.216 -4.363 27.213 1.00 88.75 129 PRO A O 1
ATOM 968 N N . GLU A 1 130 ? -17.874 -5.907 28.130 1.00 92.88 130 GLU A N 1
ATOM 969 C CA . GLU A 1 130 ? -18.938 -6.661 28.799 1.00 92.88 130 GLU A CA 1
ATOM 970 C C . GLU A 1 130 ? -19.630 -5.818 29.880 1.00 92.88 130 GLU A C 1
ATOM 972 O O . GLU A 1 130 ? -20.850 -5.874 30.030 1.00 92.88 130 GLU A O 1
ATOM 977 N N . GLU A 1 131 ? -18.867 -4.986 30.596 1.00 92.56 131 GLU A N 1
ATOM 978 C CA . GLU A 1 131 ? -19.405 -4.051 31.591 1.00 92.56 131 GLU A CA 1
ATOM 979 C C . GLU A 1 131 ? -20.253 -2.960 30.923 1.00 92.56 131 GLU A C 1
ATOM 981 O O . GLU A 1 131 ? -21.342 -2.636 31.401 1.00 92.56 131 GLU A O 1
ATOM 986 N N . LEU A 1 132 ? -19.780 -2.428 29.790 1.00 90.75 132 LEU A N 1
ATOM 987 C CA . LEU A 1 132 ? -20.499 -1.416 29.008 1.00 90.75 132 LEU A CA 1
ATOM 988 C C . LEU A 1 132 ? -21.809 -1.966 28.431 1.00 90.75 132 LEU A C 1
ATOM 990 O O . LEU A 1 132 ? -22.810 -1.252 28.390 1.00 90.75 132 LEU A O 1
ATOM 994 N N . LEU A 1 133 ? -21.819 -3.236 28.014 1.00 92.00 133 LEU A N 1
ATOM 995 C CA . LEU A 1 133 ? -23.013 -3.894 27.488 1.00 92.00 133 LEU A CA 1
ATOM 996 C C . LEU A 1 133 ? -24.099 -4.039 28.564 1.00 92.00 133 LEU A C 1
ATOM 998 O O . LEU A 1 133 ? -25.269 -3.771 28.291 1.00 92.00 133 LEU A O 1
ATOM 1002 N N . ILE A 1 134 ? -23.722 -4.422 29.788 1.00 93.12 134 ILE A N 1
ATOM 1003 C CA . ILE A 1 134 ? -24.661 -4.527 30.916 1.00 93.12 134 ILE A CA 1
ATOM 1004 C C . ILE A 1 134 ? -25.275 -3.158 31.237 1.00 93.12 134 ILE A C 1
ATOM 1006 O O . ILE A 1 134 ? -26.491 -3.059 31.403 1.00 93.12 134 ILE A O 1
ATOM 1010 N N . GLU A 1 135 ? -24.457 -2.103 31.292 1.00 89.31 135 GLU A N 1
ATOM 1011 C CA . GLU A 1 135 ? -24.918 -0.731 31.543 1.00 89.31 135 GLU A CA 1
ATOM 1012 C C . GLU A 1 135 ? -25.895 -0.256 30.457 1.00 89.31 135 GLU A C 1
ATOM 1014 O O . GLU A 1 135 ? -26.974 0.244 30.774 1.00 89.31 135 GLU A O 1
ATOM 1019 N N . ALA A 1 136 ? -25.553 -0.472 29.183 1.00 89.06 136 ALA A N 1
ATOM 1020 C CA . ALA A 1 136 ? -26.381 -0.064 28.052 1.00 89.06 136 ALA A CA 1
ATOM 1021 C C . ALA A 1 136 ? -27.746 -0.769 28.034 1.00 89.06 136 ALA A C 1
ATOM 1023 O O . ALA A 1 136 ? -28.757 -0.136 27.738 1.00 89.06 136 ALA A O 1
ATOM 1024 N N . LEU A 1 137 ? -27.791 -2.059 28.383 1.00 92.12 137 LEU A N 1
ATOM 1025 C CA . LEU A 1 137 ? -29.042 -2.822 28.464 1.00 92.12 137 LEU A CA 1
ATOM 1026 C C . LEU A 1 137 ? -29.909 -2.426 29.666 1.00 92.12 137 LEU A C 1
ATOM 1028 O O . LEU A 1 137 ? -31.130 -2.568 29.611 1.00 92.12 137 LEU A O 1
ATOM 1032 N N . ALA A 1 138 ? -29.293 -1.955 30.752 1.00 92.81 138 ALA A N 1
ATOM 1033 C CA . ALA A 1 138 ? -29.998 -1.474 31.938 1.00 92.81 138 ALA A CA 1
ATOM 1034 C C . ALA A 1 138 ? -30.451 -0.008 31.816 1.00 92.81 138 ALA A C 1
ATOM 1036 O O . ALA A 1 138 ? -31.301 0.441 32.591 1.00 92.81 138 ALA A O 1
ATOM 1037 N N . ALA A 1 139 ? -29.893 0.747 30.868 1.00 91.62 139 ALA A N 1
ATOM 1038 C CA . ALA A 1 139 ? -30.250 2.135 30.638 1.00 91.62 139 ALA A CA 1
ATOM 1039 C C . ALA A 1 139 ? -31.651 2.250 30.018 1.00 91.62 139 ALA A C 1
ATOM 1041 O O . ALA A 1 139 ? -32.023 1.520 29.101 1.00 91.62 139 ALA A O 1
ATOM 1042 N N . SER A 1 140 ? -32.432 3.211 30.507 1.00 85.69 140 SER A N 1
ATOM 1043 C CA . SER A 1 140 ? -33.649 3.653 29.824 1.00 85.69 140 SER A CA 1
ATOM 1044 C C . SER A 1 140 ? -33.324 4.872 28.962 1.00 85.69 140 SER A C 1
ATOM 1046 O O . SER A 1 140 ? -32.501 5.692 29.382 1.00 85.69 140 SER A O 1
ATOM 1048 N N . PRO A 1 141 ? -33.946 5.013 27.776 1.00 84.75 141 PRO A N 1
ATOM 1049 C CA . PRO A 1 141 ? -33.833 6.231 26.986 1.00 84.75 141 PRO A CA 1
ATOM 1050 C C . PRO A 1 141 ? -34.156 7.464 27.845 1.00 84.75 141 PRO A C 1
ATOM 1052 O O . PRO A 1 141 ? -35.033 7.374 28.711 1.00 84.75 141 PRO A O 1
ATOM 1055 N N . PRO A 1 142 ? -33.469 8.600 27.638 1.00 82.06 142 PRO A N 1
ATOM 1056 C CA . PRO A 1 142 ? -33.820 9.833 28.333 1.00 82.06 142 PRO A CA 1
ATOM 1057 C C . PRO A 1 142 ? -35.266 10.232 28.006 1.00 82.06 142 PRO A C 1
ATOM 1059 O O . PRO A 1 142 ? -35.763 9.944 26.917 1.00 82.06 142 PRO A O 1
ATOM 1062 N N . GLU A 1 143 ? -35.941 10.901 28.943 1.00 82.75 143 GLU A N 1
ATOM 1063 C CA . GLU A 1 143 ? -37.254 11.489 28.664 1.00 82.75 143 GLU A CA 1
ATOM 1064 C C . GLU A 1 143 ? -37.116 12.553 27.567 1.00 82.75 143 GLU A C 1
ATOM 1066 O O . GLU A 1 143 ? -36.263 13.440 27.643 1.00 82.75 143 GLU A O 1
ATOM 1071 N N . GLU A 1 144 ? -37.943 12.461 26.525 1.00 80.50 144 GLU A N 1
ATOM 1072 C CA . GLU A 1 144 ? -37.982 13.485 25.485 1.00 80.50 144 GLU A CA 1
ATOM 1073 C C . GLU A 1 144 ? -38.738 14.727 25.972 1.00 80.50 144 GLU A C 1
ATOM 1075 O O . GLU A 1 144 ? -39.963 14.716 26.106 1.00 80.50 144 GLU A O 1
ATOM 1080 N N . GLU A 1 145 ? -38.029 15.843 26.146 1.00 76.62 145 GLU A N 1
ATOM 1081 C CA . GLU A 1 145 ? -38.643 17.168 26.283 1.00 76.62 145 GLU A CA 1
ATOM 1082 C C . GLU A 1 145 ? -38.825 17.820 24.901 1.00 76.62 145 GLU A C 1
ATOM 1084 O O . GLU A 1 145 ? -38.133 18.766 24.525 1.00 76.62 145 GLU A O 1
ATOM 1089 N N . GLY A 1 146 ? -39.757 17.286 24.109 1.00 65.62 146 GLY A N 1
ATOM 1090 C CA . GLY A 1 146 ? -40.128 17.828 22.801 1.00 65.62 146 GLY A CA 1
ATOM 1091 C C . GLY A 1 146 ? -41.619 18.141 22.721 1.00 65.62 146 GLY A C 1
ATOM 1092 O O . GLY A 1 146 ? -42.445 17.238 22.588 1.00 65.62 146 GLY A O 1
ATOM 1093 N N . THR A 1 147 ? -42.000 19.423 22.735 1.00 60.34 147 THR A N 1
ATOM 1094 C CA . THR A 1 147 ? -43.357 19.823 22.339 1.00 60.34 147 THR A CA 1
ATOM 1095 C C . THR A 1 147 ? -43.517 19.592 20.835 1.00 60.34 147 THR A C 1
ATOM 1097 O O . THR A 1 147 ? -43.174 20.432 20.005 1.00 60.34 147 THR A O 1
ATOM 1100 N N . SER A 1 148 ? -44.071 18.442 20.456 1.00 60.50 148 SER A N 1
ATOM 1101 C CA . SER A 1 148 ? -44.552 18.198 19.090 1.00 60.50 148 SER A CA 1
ATOM 1102 C C . SER A 1 148 ? -45.812 19.035 18.837 1.00 60.50 148 SER A C 1
ATOM 1104 O O . SER A 1 148 ? -46.930 18.530 18.816 1.00 60.50 148 SER A O 1
ATOM 1106 N N . GLY A 1 149 ? -45.640 20.351 18.730 1.00 52.25 149 GLY A N 1
ATOM 1107 C CA . GLY A 1 149 ? -46.713 21.334 18.634 1.00 52.25 149 GLY A CA 1
ATOM 1108 C C . GLY A 1 149 ? -46.402 22.402 17.597 1.00 52.25 149 GLY A C 1
ATOM 1109 O O . GL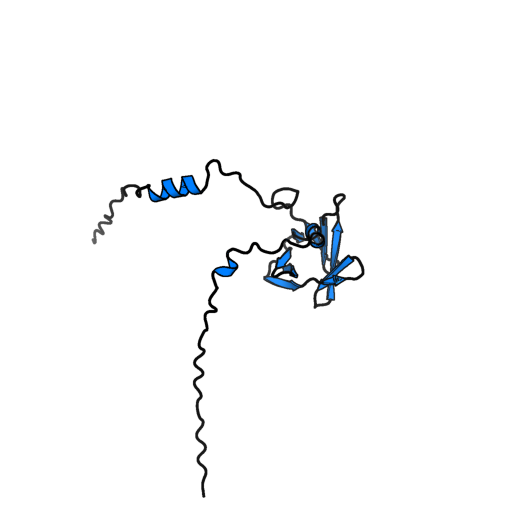Y A 1 149 ? -46.393 23.587 17.916 1.00 52.25 149 GLY A O 1
ATOM 1110 N N . LEU A 1 150 ? -46.155 22.003 16.344 1.00 53.44 150 LEU A N 1
ATOM 1111 C CA . LEU A 1 150 ? -46.246 22.939 15.225 1.00 53.44 150 LEU A CA 1
ATOM 1112 C C . LEU A 1 150 ? -47.731 23.229 14.979 1.00 53.44 150 LEU A C 1
ATOM 1114 O O . LEU A 1 150 ? -48.416 22.555 14.210 1.00 53.44 150 LEU A O 1
ATOM 1118 N N . GLN A 1 151 ? -48.248 24.227 15.688 1.00 53.06 151 GLN A N 1
ATOM 1119 C CA . GLN A 1 151 ? -49.568 24.776 15.434 1.00 53.06 151 GLN A CA 1
ATOM 1120 C C . GLN A 1 151 ? -49.479 25.589 14.139 1.00 53.06 151 GLN A C 1
ATOM 1122 O O . GLN A 1 151 ? -49.126 26.767 14.142 1.00 53.06 151 GLN A O 1
ATOM 1127 N N . ILE A 1 152 ? -49.741 24.932 13.008 1.00 56.88 152 ILE A N 1
ATOM 1128 C CA . ILE A 1 152 ? -49.927 25.604 11.722 1.00 56.88 152 ILE A CA 1
ATOM 1129 C C . ILE A 1 152 ? -51.199 26.454 11.794 1.00 56.88 152 ILE A C 1
ATOM 1131 O O . ILE A 1 152 ? -52.312 25.988 11.561 1.00 56.88 152 ILE A O 1
ATOM 1135 N N . SER A 1 153 ? -51.030 27.722 12.163 1.00 50.31 153 SER A N 1
ATOM 1136 C CA . SER A 1 153 ? -52.064 28.736 12.001 1.00 50.31 153 SER A CA 1
ATOM 1137 C C . SER A 1 153 ? -52.162 29.063 10.513 1.00 50.31 153 SER A C 1
ATOM 1139 O O . SER A 1 153 ? -51.328 29.789 9.978 1.00 50.31 153 SER A O 1
ATOM 1141 N N . GLN A 1 154 ? -53.155 28.487 9.839 1.00 48.06 154 GLN A N 1
ATOM 1142 C CA . GLN A 1 154 ? -53.591 28.953 8.525 1.00 48.06 154 GLN A CA 1
ATOM 1143 C C 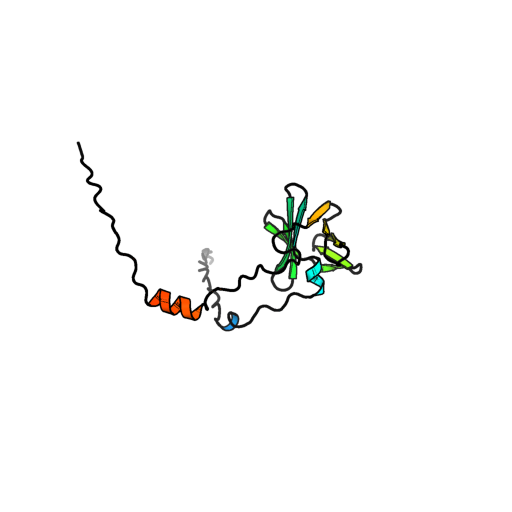. GLN A 1 154 ? -54.311 30.295 8.725 1.00 48.06 154 GLN A C 1
ATOM 1145 O O . GLN A 1 154 ? -55.298 30.350 9.463 1.00 48.06 154 GLN A O 1
ATOM 1150 N N . SER A 1 155 ? -53.806 31.343 8.077 1.00 55.53 155 SER A N 1
ATOM 1151 C CA . SER A 1 155 ? -54.486 32.626 7.862 1.00 55.53 155 SER A CA 1
ATOM 1152 C C . SER A 1 155 ? -54.500 32.923 6.372 1.00 55.53 155 SER A C 1
ATOM 1154 O O . SER A 1 155 ? -53.452 32.677 5.734 1.00 55.53 155 SER A O 1
#

Secondary structure (DSSP, 8-state):
----------------------GGGTTSPPPPPPTTTTTT-EEEEETTEEEEEEEETTEEEEEETTS-EEEEEE-TTS-EEETT--EEEEEE-TTS-EEEEEETTEEEEEP--SSTT--------SS-HHHHHHHHHHPPPPP------------

Foldseek 3Di:
DDDDDDDDDDDDPPPPPPDPPPCVVVPDDPDDQPPLCLQPAAWWADVPWIWGFDDDPNFTWIATPVGDIFTWDADPVRWTAGPVRFTWDFDADPVSHGQWIQTNHDTTGGDPDDDPSPDDDDDDDPDDPVVVVVVVVPDDDDDDPDDPDPPPPDD

Radius of gyration: 27.82 Å; chains: 1; bounding box: 72×64×77 Å

Sequence (155 aa):
MNMKRAPLILWILASCTVADTSSDLLDRMPPDVPESWLPIIGEYASGSDTVSVLEEDESLVLLFWGGARFPLSASSDGDFETDSNAVVEMVADASGRAEILLVDGQAFSRLSLGAEDGGTFRITPIRAPEELLIEALAASPPEEEGTSGLQISQS